Protein AF-A0A5P9CTQ0-F1 (afdb_monomer)

Nearest PDB structures (foldseek):
  1tc3-assembly1_C  TM=7.262E-01  e=4.262E+00  Caenorhabditis elegans

Secondary structure (DSSP, 8-state):
----SS-HHHHHHHHHHHHTT--HHHHHHHTT-----

Solvent-accessible surface area (backbone atoms only — not comparable to full-atom values): 2407 Å² total; per-residue (Å²): 129,83,80,63,98,58,54,72,67,54,54,53,50,54,54,50,44,42,71,73,69,45,51,70,69,55,51,24,64,73,71,62,48,67,83,78,125

Structure (mmCIF, N/CA/C/O backbone):
data_AF-A0A5P9CTQ0-F1
#
_entry.id   AF-A0A5P9CTQ0-F1
#
loop_
_atom_site.group_PDB
_atom_site.id
_atom_site.type_symbol
_atom_site.label_atom_id
_atom_site.label_alt_id
_atom_site.label_comp_id
_atom_site.label_asym_id
_atom_site.label_entity_id
_atom_site.label_seq_id
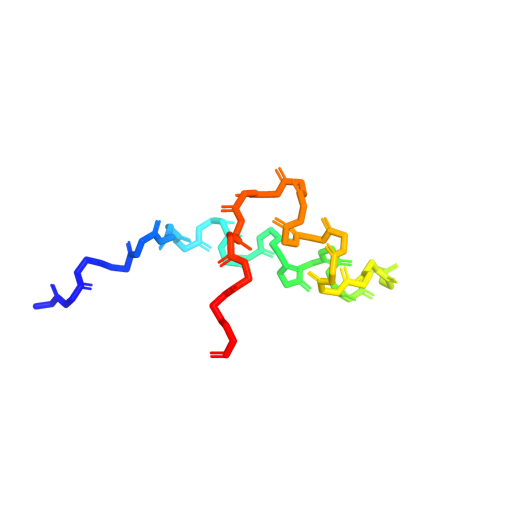_atom_site.pdbx_PDB_ins_code
_atom_site.Cartn_x
_atom_site.Cartn_y
_atom_site.Cartn_z
_atom_site.occupancy
_atom_site.B_iso_or_equiv
_atom_site.auth_seq_id
_atom_site.auth_comp_id
_atom_site.auth_asym_id
_atom_site.auth_atom_id
_atom_site.pdbx_PDB_model_num
ATOM 1 N N . MET A 1 1 ? -20.373 3.470 14.429 1.00 45.56 1 MET A N 1
ATOM 2 C CA . MET A 1 1 ? -19.036 3.588 13.807 1.00 45.56 1 MET A CA 1
ATOM 3 C C . MET A 1 1 ? -18.797 2.321 13.004 1.00 45.56 1 MET A C 1
ATOM 5 O O . MET A 1 1 ? -18.780 1.247 13.594 1.00 45.56 1 MET A O 1
ATOM 9 N N . LYS A 1 2 ? -18.776 2.411 11.666 1.00 50.59 2 LYS A N 1
ATOM 10 C CA . LYS A 1 2 ? -18.541 1.250 10.792 1.00 50.59 2 LYS A CA 1
ATOM 11 C C . LYS A 1 2 ? -17.184 0.666 11.184 1.00 50.59 2 LYS A C 1
ATOM 13 O O . LYS A 1 2 ? -16.199 1.393 11.116 1.00 50.59 2 LYS A O 1
ATOM 18 N N . ARG A 1 3 ? -17.132 -0.587 11.652 1.00 55.69 3 ARG A N 1
ATOM 19 C CA . ARG A 1 3 ? -15.851 -1.277 11.837 1.00 55.69 3 ARG A CA 1
ATOM 20 C C . ARG A 1 3 ? -15.221 -1.365 10.454 1.00 55.69 3 ARG A C 1
ATOM 22 O O . ARG A 1 3 ? -15.683 -2.146 9.624 1.00 55.69 3 ARG A O 1
ATOM 29 N N . SER A 1 4 ? -14.275 -0.474 10.175 1.00 64.31 4 SER A N 1
ATOM 30 C CA . SER A 1 4 ? -13.472 -0.559 8.966 1.00 64.31 4 SER A CA 1
ATOM 31 C C . SER A 1 4 ? -12.834 -1.942 8.974 1.00 64.31 4 SER A C 1
ATOM 33 O O . SER A 1 4 ? -12.317 -2.374 10.004 1.00 64.31 4 SER A O 1
ATOM 35 N N . ARG A 1 5 ? -12.935 -2.675 7.863 1.00 73.00 5 ARG A N 1
ATOM 36 C CA . ARG A 1 5 ? -12.315 -4.006 7.735 1.00 73.00 5 ARG A CA 1
ATOM 37 C C . ARG A 1 5 ? -10.787 -3.941 7.844 1.00 73.00 5 ARG A C 1
ATOM 39 O O . ARG A 1 5 ? -10.163 -4.980 7.998 1.00 73.00 5 ARG A O 1
ATOM 46 N N . PHE A 1 6 ? -10.233 -2.732 7.792 1.00 73.75 6 PHE A N 1
ATOM 47 C CA . PHE A 1 6 ? -8.815 -2.428 7.870 1.00 73.75 6 PHE A CA 1
ATOM 48 C C . PHE A 1 6 ? -8.556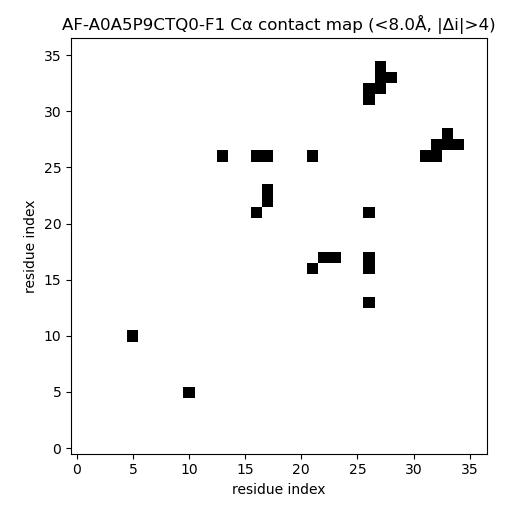 -1.488 9.046 1.00 73.75 6 PHE A C 1
ATOM 50 O O . PHE A 1 6 ? -9.312 -0.528 9.246 1.00 73.75 6 PHE A O 1
ATOM 57 N N . SER A 1 7 ? -7.504 -1.771 9.817 1.00 84.44 7 SER A N 1
ATOM 58 C CA . SER A 1 7 ? -7.011 -0.862 10.853 1.00 84.44 7 SER A CA 1
ATOM 59 C C . SER A 1 7 ? -6.310 0.347 10.233 1.00 84.44 7 SER A C 1
ATOM 61 O O . SER A 1 7 ? -5.933 0.337 9.059 1.00 84.44 7 SER A O 1
ATOM 63 N N . GLU A 1 8 ? -6.133 1.402 11.024 1.00 84.19 8 GLU A N 1
ATOM 64 C CA . GLU A 1 8 ? -5.449 2.617 10.579 1.00 84.19 8 GLU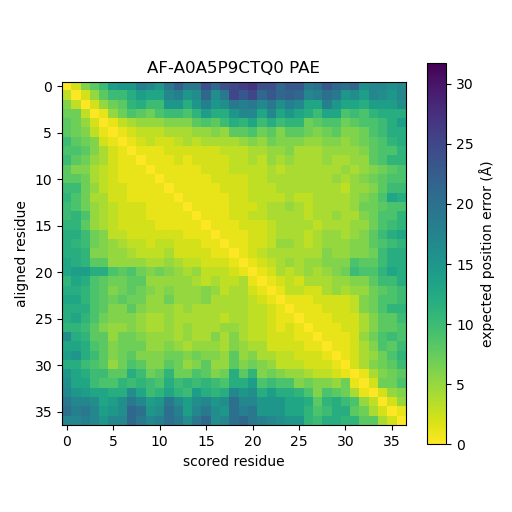 A CA 1
ATOM 65 C C . GLU A 1 8 ? -3.997 2.322 10.181 1.00 84.19 8 GLU A C 1
ATOM 67 O O . GLU A 1 8 ? -3.524 2.809 9.155 1.00 84.19 8 GLU A O 1
ATOM 72 N N . GLU A 1 9 ? -3.325 1.424 10.906 1.00 85.00 9 GLU A N 1
ATOM 73 C CA . GLU A 1 9 ? -1.982 0.962 10.551 1.00 85.00 9 GLU A CA 1
ATOM 74 C C . GLU A 1 9 ? -1.949 0.237 9.200 1.00 85.00 9 GLU A C 1
ATOM 76 O O .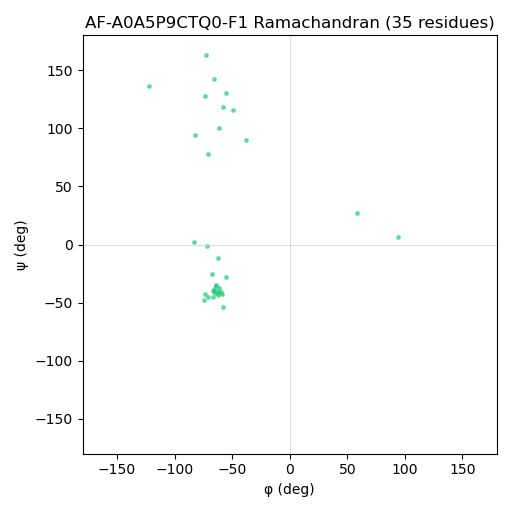 GLU A 1 9 ? -1.032 0.471 8.413 1.00 85.00 9 GLU A O 1
ATOM 81 N N . GLN A 1 10 ? -2.955 -0.595 8.892 1.00 81.56 10 GLN A N 1
ATOM 82 C CA . GLN A 1 10 ? -3.040 -1.250 7.583 1.00 81.56 10 GLN A CA 1
ATOM 83 C C . GLN A 1 10 ? -3.245 -0.233 6.457 1.00 81.56 10 GLN A C 1
ATOM 85 O O . GLN A 1 10 ? -2.597 -0.332 5.420 1.00 81.56 10 GLN A O 1
ATOM 90 N N . ILE A 1 11 ? -4.091 0.779 6.668 1.00 84.19 11 ILE A N 1
ATOM 91 C CA . ILE A 1 11 ? -4.329 1.843 5.682 1.00 84.19 11 ILE A CA 1
ATOM 92 C C . ILE A 1 11 ? -3.039 2.631 5.411 1.00 84.19 11 ILE A C 1
ATOM 94 O O . ILE A 1 11 ? -2.709 2.900 4.255 1.00 84.19 11 ILE A O 1
ATOM 98 N N . ILE A 1 12 ? -2.286 2.974 6.460 1.00 88.19 12 ILE A N 1
ATOM 99 C CA . ILE A 1 12 ? -1.010 3.691 6.337 1.00 88.19 12 ILE A CA 1
ATOM 100 C C . ILE A 1 12 ? 0.044 2.834 5.621 1.00 88.19 12 ILE A C 1
ATOM 102 O O . ILE A 1 12 ? 0.791 3.370 4.801 1.00 88.19 12 ILE A O 1
ATOM 106 N N . GLY A 1 13 ? 0.108 1.528 5.901 1.00 87.38 13 GLY A N 1
ATOM 107 C CA . GLY A 1 13 ? 0.995 0.586 5.206 1.00 87.38 13 GLY A CA 1
ATOM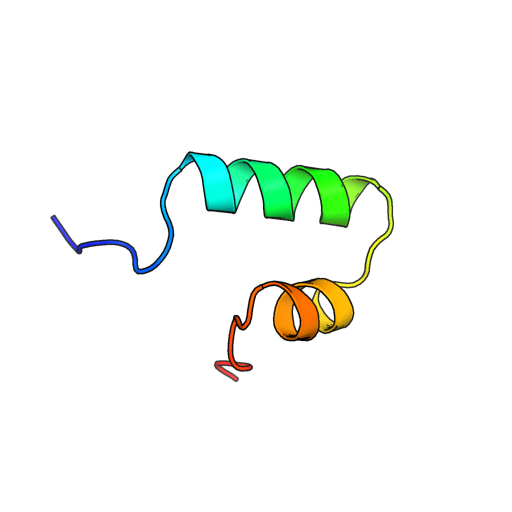 108 C C . GLY A 1 13 ? 0.735 0.568 3.700 1.00 87.38 13 GLY A C 1
ATOM 109 O O . GLY A 1 13 ? 1.621 0.909 2.918 1.00 87.38 13 GLY A O 1
ATOM 110 N N . ILE A 1 14 ? -0.523 0.337 3.317 1.00 83.31 14 ILE A N 1
ATOM 111 C CA . ILE A 1 14 ? -0.963 0.295 1.915 1.00 83.31 14 ILE A CA 1
ATOM 112 C C . ILE A 1 14 ? -0.669 1.623 1.196 1.00 83.31 14 ILE A C 1
ATOM 114 O O . ILE A 1 14 ? -0.178 1.626 0.069 1.00 83.31 14 ILE A O 1
ATOM 118 N N . LEU A 1 15 ? -0.923 2.772 1.836 1.00 85.44 15 LEU A N 1
ATOM 119 C CA . LEU A 1 15 ? -0.625 4.096 1.267 1.00 85.44 15 LEU A CA 1
ATOM 120 C C . LEU A 1 15 ? 0.874 4.333 1.045 1.00 85.44 15 LEU A C 1
ATOM 122 O O . LEU A 1 15 ? 1.254 5.014 0.088 1.00 85.44 15 LEU A O 1
ATOM 126 N N . LYS A 1 16 ? 1.732 3.815 1.930 1.00 87.25 16 LYS A N 1
ATOM 127 C CA . LYS A 1 16 ? 3.189 3.918 1.782 1.00 87.25 16 LYS A CA 1
ATOM 128 C C . LYS A 1 16 ? 3.695 3.047 0.646 1.00 87.25 16 LYS A C 1
ATOM 130 O O . LYS A 1 16 ? 4.483 3.522 -0.163 1.00 87.25 16 LYS A O 1
ATOM 135 N N . GLU A 1 17 ? 3.228 1.811 0.561 1.00 85.94 17 GLU A N 1
ATOM 136 C CA . GLU A 1 17 ? 3.612 0.905 -0.519 1.00 85.94 17 GLU A CA 1
ATOM 137 C C . GLU A 1 17 ? 3.105 1.391 -1.875 1.00 85.94 17 GLU A C 1
ATOM 139 O O . GLU A 1 17 ? 3.838 1.360 -2.863 1.00 85.94 17 GLU A O 1
ATOM 144 N N . HIS A 1 18 ? 1.894 1.948 -1.917 1.00 82.81 18 HIS A N 1
ATOM 145 C CA . HIS A 1 18 ? 1.369 2.544 -3.136 1.00 82.81 18 HIS A CA 1
ATOM 146 C C . HIS A 1 18 ? 2.215 3.739 -3.599 1.00 82.81 18 HIS A C 1
ATOM 148 O O . HIS A 1 18 ? 2.543 3.852 -4.780 1.00 82.81 18 HIS A O 1
ATOM 154 N N . GLN A 1 19 ? 2.643 4.600 -2.669 1.00 82.62 19 GLN A N 1
ATOM 155 C CA . GLN A 1 19 ? 3.580 5.691 -2.969 1.00 82.62 19 GLN A CA 1
ATOM 156 C C . GLN A 1 19 ? 4.986 5.207 -3.339 1.00 82.62 19 GLN A C 1
ATOM 158 O O . GLN A 1 19 ? 5.685 5.903 -4.072 1.00 82.62 19 GLN A O 1
ATOM 163 N N . ALA A 1 20 ? 5.401 4.023 -2.883 1.00 85.44 20 ALA A N 1
ATOM 164 C CA . ALA A 1 20 ? 6.653 3.392 -3.297 1.00 85.44 20 ALA A CA 1
ATOM 165 C C . ALA A 1 20 ? 6.608 2.861 -4.746 1.00 85.44 20 ALA A C 1
ATOM 167 O O . ALA A 1 20 ? 7.610 2.351 -5.243 1.00 85.44 20 ALA A O 1
ATOM 168 N N . GLY A 1 21 ? 5.470 3.005 -5.434 1.00 84.06 21 GLY A N 1
ATOM 169 C CA . GLY A 1 21 ? 5.272 2.566 -6.812 1.00 84.06 21 GLY A CA 1
ATOM 170 C C . GLY A 1 21 ? 4.671 1.168 -6.926 1.00 84.06 21 GLY A C 1
ATOM 171 O O . GLY A 1 21 ? 4.544 0.662 -8.041 1.00 84.06 21 GLY A O 1
ATOM 172 N N . ILE A 1 22 ? 4.271 0.551 -5.807 1.00 84.25 22 ILE A N 1
ATOM 173 C CA . ILE A 1 22 ? 3.575 -0.733 -5.835 1.00 84.25 22 ILE A CA 1
ATOM 174 C C . ILE A 1 22 ? 2.145 -0.507 -6.323 1.00 84.25 22 ILE A C 1
ATOM 176 O O . ILE A 1 22 ? 1.390 0.352 -5.848 1.00 84.25 22 ILE A O 1
ATOM 180 N N . SER A 1 23 ? 1.768 -1.282 -7.332 1.00 79.75 23 SER A N 1
ATOM 181 C CA . SER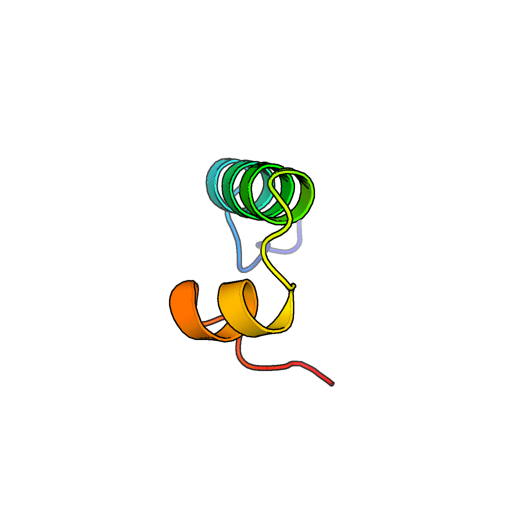 A 1 23 ? 0.438 -1.196 -7.915 1.00 79.75 23 SER A CA 1
ATOM 182 C C . SER A 1 23 ? -0.620 -1.635 -6.898 1.00 79.75 23 SER A C 1
ATOM 184 O O . SER A 1 23 ? -0.432 -2.592 -6.148 1.00 79.75 23 SER A O 1
ATOM 186 N N . ALA A 1 24 ? -1.780 -0.970 -6.899 1.00 76.81 24 ALA A N 1
ATOM 187 C CA . ALA A 1 24 ? -2.898 -1.364 -6.038 1.00 76.81 24 ALA A CA 1
ATOM 188 C C . ALA A 1 24 ? -3.301 -2.838 -6.249 1.00 76.81 24 ALA A C 1
ATOM 190 O O . ALA A 1 24 ? -3.764 -3.487 -5.322 1.00 76.81 24 ALA A O 1
ATOM 191 N N . ALA A 1 25 ? -3.070 -3.392 -7.446 1.00 77.38 25 ALA A N 1
ATOM 192 C CA . ALA A 1 25 ? -3.303 -4.800 -7.750 1.00 77.38 25 ALA A CA 1
ATOM 193 C C . ALA A 1 25 ? -2.365 -5.749 -6.981 1.00 77.38 25 ALA A C 1
ATOM 195 O O . ALA A 1 25 ? -2.814 -6.794 -6.510 1.00 77.38 25 ALA A O 1
ATOM 196 N N . GLU A 1 26 ? -1.088 -5.392 -6.824 1.00 81.62 26 GLU A N 1
ATOM 197 C CA . GLU A 1 26 ? -0.156 -6.136 -5.968 1.00 81.62 26 GLU A CA 1
ATOM 198 C C . GL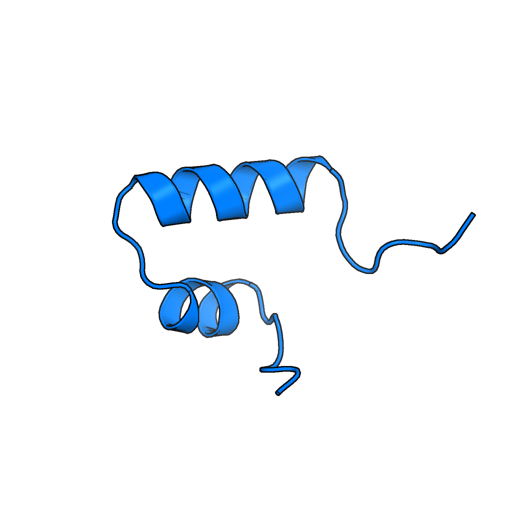U A 1 26 ? -0.544 -6.022 -4.500 1.00 81.62 26 GLU A C 1
ATOM 200 O O . GLU A 1 26 ? -0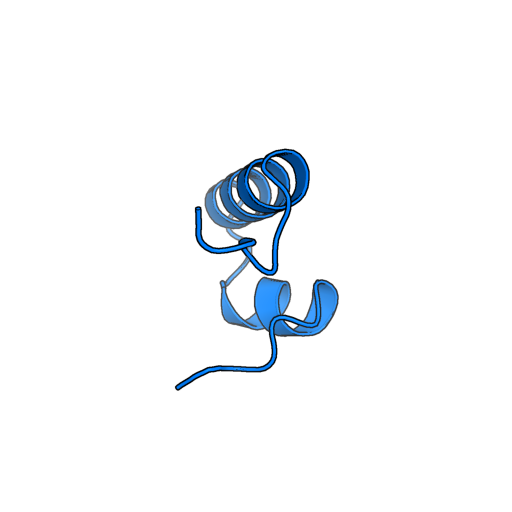.652 -7.045 -3.826 1.00 81.62 26 GLU A O 1
ATOM 205 N N . LEU A 1 27 ? -0.875 -4.814 -4.040 1.00 79.38 27 LEU A N 1
ATOM 206 C CA . LEU A 1 27 ? -1.334 -4.590 -2.668 1.00 79.38 27 LEU A CA 1
ATOM 207 C C . LEU A 1 27 ? -2.600 -5.390 -2.360 1.00 79.38 27 LEU A C 1
ATOM 209 O O . LEU A 1 27 ? -2.700 -6.010 -1.307 1.00 79.38 27 LEU A O 1
ATOM 213 N N . CYS A 1 28 ? -3.542 -5.462 -3.299 1.00 79.56 28 CYS A N 1
ATOM 214 C CA . CYS A 1 28 ? -4.742 -6.279 -3.160 1.00 79.56 28 CYS A CA 1
ATOM 215 C C . CYS A 1 28 ? -4.447 -7.783 -3.086 1.00 79.56 28 CYS A C 1
ATOM 217 O O . CYS A 1 28 ? -5.135 -8.499 -2.354 1.00 79.56 28 CYS A O 1
ATOM 219 N N . ARG A 1 29 ? -3.425 -8.270 -3.804 1.00 79.38 29 ARG A N 1
ATOM 220 C CA . ARG A 1 29 ? -2.991 -9.674 -3.731 1.00 79.38 29 ARG A CA 1
ATOM 221 C C . ARG A 1 29 ? -2.258 -9.986 -2.432 1.00 79.38 29 ARG A C 1
ATOM 223 O O . ARG A 1 29 ? -2.514 -11.040 -1.861 1.00 79.38 29 ARG A O 1
ATOM 230 N N . GLU A 1 30 ? -1.374 -9.102 -1.978 1.00 77.19 30 GLU A N 1
ATOM 231 C CA . GLU A 1 30 ? -0.564 -9.325 -0.778 1.00 77.19 30 GLU A CA 1
ATOM 232 C C . GLU A 1 30 ? -1.388 -9.159 0.504 1.00 77.19 30 GLU A C 1
ATOM 234 O O . GLU A 1 30 ? -1.400 -10.037 1.363 1.00 77.19 30 GLU A O 1
ATOM 239 N N . HIS A 1 31 ? -2.159 -8.076 0.602 1.00 77.00 31 HIS A N 1
ATOM 240 C CA . HIS A 1 31 ? -2.938 -7.757 1.799 1.00 77.00 31 HIS A CA 1
ATOM 241 C C . HIS A 1 31 ? -4.287 -8.483 1.850 1.00 77.00 31 HIS A C 1
ATOM 243 O O . HIS A 1 31 ? -5.089 -8.251 2.759 1.00 77.00 31 HIS A O 1
ATOM 249 N N . GLY A 1 32 ? -4.583 -9.333 0.861 1.00 69.00 32 GLY A N 1
ATOM 250 C CA . GLY A 1 32 ? -5.871 -10.011 0.758 1.00 69.00 32 GLY A CA 1
ATOM 251 C C . GLY A 1 32 ? -7.041 -9.028 0.682 1.00 69.00 32 GLY A C 1
ATOM 252 O O . GLY A 1 32 ? -8.157 -9.373 1.086 1.00 69.00 32 GLY A O 1
ATOM 253 N N . MET A 1 33 ? -6.805 -7.807 0.174 1.00 71.31 33 MET A N 1
ATOM 254 C CA . MET A 1 33 ? -7.880 -6.892 -0.200 1.00 71.31 33 MET A CA 1
ATOM 255 C C . MET A 1 33 ? -8.520 -7.477 -1.451 1.00 71.31 33 MET A C 1
ATOM 257 O O . MET A 1 33 ? -8.212 -7.095 -2.577 1.00 71.31 33 MET A O 1
ATOM 261 N N . GLY A 1 34 ? -9.348 -8.501 -1.241 1.00 58.97 34 GLY A N 1
ATOM 262 C CA . GLY A 1 34 ? -10.108 -9.150 -2.289 1.00 58.97 34 GLY A CA 1
ATOM 263 C C . GLY A 1 34 ? -10.787 -8.060 -3.090 1.00 58.97 34 GLY A C 1
ATOM 264 O O . GLY A 1 34 ? -11.569 -7.305 -2.518 1.00 58.97 34 GLY A O 1
ATOM 265 N N . LEU A 1 35 ? -10.379 -7.969 -4.357 1.00 50.50 35 LEU A N 1
ATOM 266 C CA . LEU A 1 35 ? -10.812 -7.028 -5.378 1.00 50.50 35 LEU A CA 1
ATOM 267 C C . LEU A 1 35 ? -12.318 -6.771 -5.231 1.00 50.50 35 LEU A C 1
ATOM 269 O O . LEU A 1 35 ? -13.146 -7.512 -5.759 1.00 50.50 35 LEU A O 1
ATOM 273 N N . MET A 1 36 ? -12.673 -5.766 -4.438 1.00 42.38 36 MET A N 1
ATOM 274 C CA . MET A 1 36 ? -14.030 -5.264 -4.378 1.00 42.38 36 MET A CA 1
ATOM 275 C C . MET A 1 36 ? -14.084 -4.333 -5.575 1.00 42.38 36 MET A C 1
ATOM 277 O O . MET A 1 36 ? -13.532 -3.237 -5.517 1.00 42.38 36 MET A O 1
ATOM 281 N N . MET A 1 37 ? -14.564 -4.897 -6.689 1.00 40.19 37 MET A N 1
ATOM 282 C CA . MET A 1 37 ? -14.844 -4.180 -7.934 1.00 40.19 37 MET A CA 1
ATOM 283 C C . MET A 1 37 ? -15.478 -2.816 -7.670 1.00 40.19 37 MET A C 1
ATOM 285 O O . MET A 1 37 ? -16.338 -2.735 -6.761 1.00 40.19 37 MET A O 1
#

Sequence (37 aa):
MKRSRFSEEQIIGILKEHQAGISAAELCREHGMGLMM

Radius of g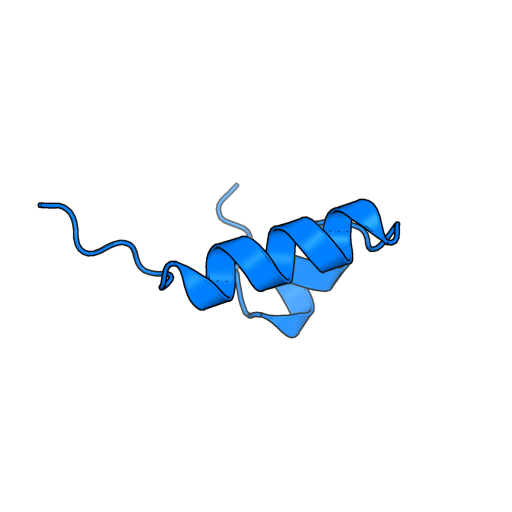yration: 10.32 Å; Cα contacts (8 Å, |Δi|>4): 14; chains: 1; bounding box: 26×16×22 Å

pLDDT: mean 74.58, std 13.6, range [40.19, 88.19]

Mean predicted aligned error: 7.02 Å

Foldseek 3Di:
DPPDPDDPVLVVVLVVVVVVVDDVVVVCVVVVVPPPD